Protein AF-A0A840UV35-F1 (afdb_monomer)

Structure (mmCIF, N/CA/C/O backbone):
data_AF-A0A840UV35-F1
#
_entry.id   AF-A0A840UV35-F1
#
loop_
_atom_site.group_PDB
_atom_site.id
_atom_site.type_symbol
_atom_site.label_atom_id
_atom_site.label_alt_id
_atom_site.label_comp_id
_atom_site.label_asym_id
_atom_site.label_entity_id
_atom_site.label_seq_id
_atom_site.pdbx_PDB_ins_code
_atom_site.Cartn_x
_atom_site.Cartn_y
_atom_site.Cartn_z
_atom_site.occupancy
_atom_site.B_iso_or_equiv
_atom_site.auth_seq_id
_atom_site.auth_comp_id
_atom_site.auth_asym_id
_atom_site.auth_atom_id
_atom_site.pdbx_PDB_model_num
ATOM 1 N N . MET A 1 1 ? 28.275 -45.955 9.881 1.00 37.12 1 MET A N 1
ATOM 2 C CA . MET A 1 1 ? 28.407 -44.919 10.927 1.00 37.12 1 MET A CA 1
ATOM 3 C C . MET A 1 1 ? 27.112 -44.104 10.930 1.00 37.12 1 MET A C 1
ATOM 5 O O . MET A 1 1 ? 26.881 -43.365 9.986 1.00 37.12 1 MET A O 1
ATOM 9 N N . LYS A 1 2 ? 26.185 -44.348 11.870 1.00 35.41 2 LYS A N 1
ATOM 10 C CA . LYS A 1 2 ? 24.887 -43.642 11.938 1.00 35.41 2 LYS A CA 1
ATOM 11 C C . LYS A 1 2 ? 24.965 -42.608 13.059 1.00 35.41 2 LYS A C 1
ATOM 13 O O . LYS A 1 2 ? 24.954 -42.985 14.226 1.00 35.41 2 LYS A O 1
ATOM 18 N N . ILE A 1 3 ? 25.074 -41.329 12.709 1.00 41.78 3 ILE A N 1
ATOM 19 C CA . ILE A 1 3 ? 25.008 -40.232 13.680 1.00 41.78 3 ILE A CA 1
ATOM 20 C C . ILE A 1 3 ? 23.537 -40.096 14.090 1.00 41.78 3 ILE A C 1
ATOM 22 O O . ILE A 1 3 ? 22.711 -39.610 13.323 1.00 41.78 3 ILE A O 1
ATOM 26 N N . LYS A 1 4 ? 23.187 -40.586 15.284 1.00 41.81 4 LYS A N 1
ATOM 27 C CA . LYS A 1 4 ? 21.896 -40.292 15.914 1.00 41.81 4 LYS A CA 1
ATOM 28 C C . LYS A 1 4 ? 21.976 -38.878 16.488 1.00 41.81 4 LYS A C 1
ATOM 30 O O . LYS A 1 4 ? 22.484 -38.694 17.590 1.00 41.81 4 LYS A O 1
ATOM 35 N N . LEU A 1 5 ? 21.471 -37.887 15.754 1.00 43.56 5 LEU A N 1
ATOM 36 C CA . LEU A 1 5 ? 21.126 -36.595 16.345 1.00 43.56 5 LEU A CA 1
ATOM 37 C C . LEU A 1 5 ? 19.903 -36.793 17.250 1.00 43.56 5 LEU A C 1
ATOM 39 O O . LEU A 1 5 ? 18.757 -36.703 16.821 1.00 43.56 5 LEU A O 1
ATOM 43 N N . SER A 1 6 ? 20.160 -37.117 18.515 1.00 44.06 6 SER A N 1
ATOM 44 C CA . SER A 1 6 ? 19.166 -37.051 19.582 1.00 44.06 6 SER A CA 1
ATOM 45 C C . SER A 1 6 ? 18.989 -35.585 19.967 1.00 44.06 6 SER A C 1
ATOM 47 O O . SER A 1 6 ? 19.645 -35.100 20.886 1.00 44.06 6 SER A O 1
ATOM 49 N N . VAL A 1 7 ? 18.126 -34.864 19.251 1.00 52.53 7 VAL A N 1
ATOM 50 C CA . VAL A 1 7 ? 17.682 -33.538 19.691 1.00 52.53 7 VAL A CA 1
ATOM 51 C C . VAL A 1 7 ? 16.795 -33.754 20.924 1.00 52.53 7 VAL A C 1
ATOM 53 O O . VAL A 1 7 ? 15.778 -34.441 20.816 1.00 52.53 7 VAL A O 1
ATOM 56 N N . PRO A 1 8 ? 17.164 -33.248 22.115 1.00 57.28 8 PRO A N 1
ATOM 57 C CA . PRO A 1 8 ? 16.351 -33.440 23.308 1.00 57.28 8 PRO A CA 1
ATOM 58 C C . PRO A 1 8 ? 14.984 -32.785 23.085 1.00 57.28 8 PRO A C 1
ATOM 60 O O . PRO A 1 8 ? 14.917 -31.628 22.680 1.00 57.28 8 PRO A O 1
ATOM 63 N N . GLY A 1 9 ? 13.890 -33.504 23.363 1.00 56.16 9 GLY A N 1
ATOM 64 C CA . GLY A 1 9 ? 12.517 -33.048 23.084 1.00 56.16 9 GLY A CA 1
ATOM 65 C C . GLY A 1 9 ? 12.156 -31.682 23.686 1.00 56.16 9 GLY A C 1
ATOM 66 O O . GLY A 1 9 ? 11.299 -30.985 23.155 1.00 56.16 9 GLY A O 1
ATOM 67 N N . ARG A 1 10 ? 12.874 -31.242 24.730 1.00 55.72 10 ARG A N 1
ATOM 68 C CA . ARG A 1 10 ? 12.774 -29.878 25.274 1.00 55.72 10 ARG A CA 1
ATOM 69 C C . ARG A 1 10 ? 13.156 -28.800 24.254 1.00 55.72 10 ARG A C 1
ATOM 71 O O . ARG A 1 10 ? 12.482 -27.784 24.202 1.00 55.72 10 ARG A O 1
ATOM 78 N N . LEU A 1 11 ? 14.171 -29.035 23.421 1.00 55.53 11 LEU A N 1
ATOM 79 C CA . LEU A 1 11 ? 14.664 -28.070 22.432 1.00 55.53 11 LEU A CA 1
ATOM 80 C C . LEU A 1 11 ? 13.671 -27.877 21.274 1.00 55.53 11 LEU A C 1
ATOM 82 O O . LEU A 1 11 ? 13.469 -26.758 20.816 1.00 55.53 11 LEU A O 1
ATOM 86 N N . LEU A 1 12 ? 12.994 -28.954 20.857 1.00 56.66 12 LEU A N 1
ATOM 87 C CA . LEU A 1 12 ? 11.904 -28.899 19.874 1.00 56.66 12 LEU A CA 1
ATOM 88 C C . LEU A 1 12 ? 10.710 -28.096 20.402 1.00 56.66 12 LEU A C 1
ATOM 90 O O . LEU A 1 12 ? 10.176 -27.255 19.685 1.00 56.66 12 LEU A O 1
ATOM 94 N N . ILE A 1 13 ? 10.337 -28.294 21.670 1.00 59.97 13 ILE A N 1
ATOM 95 C CA . ILE A 1 13 ? 9.250 -27.540 22.311 1.00 59.97 13 ILE A CA 1
ATOM 96 C C . ILE A 1 13 ? 9.608 -26.052 22.410 1.00 59.97 13 ILE A C 1
ATOM 98 O O . ILE A 1 13 ? 8.761 -25.210 22.131 1.00 59.97 13 ILE A O 1
ATOM 102 N N . THR A 1 14 ? 10.857 -25.704 22.736 1.00 58.56 14 THR A N 1
ATOM 103 C CA . THR A 1 14 ? 11.291 -24.299 22.793 1.00 58.56 14 THR A CA 1
ATOM 104 C C . THR A 1 14 ? 11.297 -23.633 21.416 1.00 58.56 14 THR A C 1
ATOM 106 O O . THR A 1 14 ? 10.914 -22.475 21.326 1.00 58.56 14 THR A O 1
ATOM 109 N N . ILE A 1 15 ? 11.657 -24.343 20.340 1.00 60.62 15 ILE A N 1
ATOM 110 C CA . ILE A 1 15 ? 11.591 -23.812 18.964 1.00 60.62 15 ILE A CA 1
ATOM 111 C C . ILE A 1 15 ? 10.134 -23.617 18.511 1.00 60.62 15 ILE A C 1
ATOM 113 O O . ILE A 1 15 ? 9.814 -22.606 17.887 1.00 60.62 15 ILE A O 1
ATOM 117 N N . VAL A 1 16 ? 9.229 -24.535 18.866 1.00 57.47 16 VAL A N 1
ATOM 118 C CA . VAL A 1 16 ? 7.790 -24.388 18.584 1.00 57.47 16 VAL A CA 1
ATOM 119 C C . VAL A 1 16 ? 7.192 -23.225 19.384 1.00 57.47 16 VAL A C 1
ATOM 121 O O . VAL A 1 16 ? 6.471 -22.407 18.830 1.00 57.47 16 VAL A O 1
ATOM 124 N N . LEU A 1 17 ? 7.547 -23.066 20.661 1.00 54.12 17 LEU A N 1
ATOM 125 C CA . LEU A 1 17 ? 7.115 -21.908 21.450 1.00 54.12 17 LEU A CA 1
ATOM 126 C C . LEU A 1 17 ? 7.733 -20.598 20.952 1.00 54.12 17 LEU A C 1
ATOM 128 O O . LEU A 1 17 ? 7.037 -19.594 20.917 1.00 54.12 17 LEU A O 1
ATOM 132 N N . LEU A 1 18 ? 8.993 -20.591 20.514 1.00 53.22 18 LEU A N 1
ATOM 133 C CA . LEU A 1 18 ? 9.620 -19.402 19.934 1.00 53.22 18 LEU A CA 1
ATOM 134 C C . LEU A 1 18 ? 8.998 -19.019 18.593 1.00 53.22 18 LEU A C 1
ATOM 136 O O . LEU A 1 18 ? 8.876 -17.834 18.341 1.00 53.22 18 LEU A O 1
ATOM 140 N N . THR A 1 19 ? 8.557 -19.969 17.767 1.00 54.91 19 THR A N 1
ATOM 141 C CA . THR A 1 19 ? 7.843 -19.667 16.508 1.00 54.91 19 THR A CA 1
ATOM 142 C C . THR A 1 19 ? 6.394 -19.238 16.729 1.00 54.91 19 THR A C 1
ATOM 144 O O . THR A 1 19 ? 5.882 -18.445 15.949 1.00 54.91 19 THR A O 1
ATOM 147 N N . VAL A 1 20 ? 5.750 -19.692 17.810 1.00 49.44 20 VAL A N 1
ATOM 148 C CA . VAL A 1 20 ? 4.408 -19.232 18.215 1.00 49.44 20 VAL A CA 1
ATOM 149 C C . VAL A 1 20 ? 4.455 -17.874 18.933 1.00 49.44 20 VAL A C 1
ATOM 151 O O . VAL A 1 20 ? 3.500 -17.109 18.846 1.00 49.44 20 VAL A O 1
ATOM 154 N N . ILE A 1 21 ? 5.552 -17.560 19.634 1.00 50.75 21 ILE A N 1
ATOM 155 C CA . ILE A 1 21 ? 5.731 -16.296 20.368 1.00 50.75 21 ILE A CA 1
ATOM 156 C C . ILE A 1 21 ? 6.434 -15.234 19.522 1.00 50.75 21 ILE A C 1
ATOM 158 O O . ILE A 1 21 ? 6.285 -14.061 19.848 1.00 50.75 21 ILE A O 1
ATOM 162 N N . TYR A 1 22 ? 7.169 -15.585 18.455 1.00 40.06 22 TYR A N 1
ATOM 163 C CA . TYR A 1 22 ? 7.723 -14.574 17.555 1.00 40.06 22 TYR A CA 1
ATOM 164 C C . TYR A 1 22 ? 6.544 -13.834 16.923 1.00 40.06 22 TYR A C 1
ATOM 166 O O . TYR A 1 22 ? 5.861 -14.405 16.066 1.00 40.06 22 TYR A O 1
ATOM 174 N N . PRO A 1 23 ? 6.295 -12.568 17.294 1.00 44.44 23 PRO A N 1
ATOM 175 C CA . PRO A 1 23 ? 5.439 -11.730 16.502 1.00 44.44 23 PRO A CA 1
ATOM 176 C C . PRO A 1 23 ? 6.337 -11.365 15.330 1.00 44.44 23 PRO A C 1
ATOM 178 O O . PRO A 1 23 ? 6.999 -10.329 15.316 1.00 44.44 23 PRO A O 1
ATOM 181 N N . GLY A 1 24 ? 6.443 -12.268 14.353 1.00 38.88 24 GLY A N 1
ATOM 182 C CA . GLY A 1 24 ? 6.689 -11.794 13.011 1.00 38.88 24 GLY A CA 1
ATOM 183 C C . GLY A 1 24 ? 5.607 -10.750 12.812 1.00 38.88 24 GLY A C 1
ATOM 184 O O . GLY A 1 24 ? 4.431 -11.105 12.805 1.00 38.88 24 GLY A O 1
ATOM 185 N N . HIS A 1 25 ? 5.994 -9.475 12.804 1.00 35.41 25 HIS A N 1
ATOM 186 C CA . HIS A 1 25 ? 5.138 -8.349 12.472 1.00 35.41 25 HIS A CA 1
ATOM 187 C C . HIS A 1 25 ? 4.748 -8.491 10.998 1.00 35.41 25 HIS A C 1
ATOM 189 O O . HIS A 1 25 ? 5.138 -7.714 10.138 1.00 35.41 25 HIS A O 1
ATOM 195 N N . ILE A 1 26 ? 4.006 -9.550 10.693 1.00 44.03 26 ILE A N 1
ATOM 196 C CA . ILE A 1 26 ? 3.061 -9.557 9.609 1.00 44.03 26 ILE A CA 1
ATOM 197 C C . ILE A 1 26 ? 2.009 -8.597 10.144 1.00 44.03 26 ILE A C 1
ATOM 199 O O . ILE A 1 26 ? 1.267 -8.942 11.062 1.00 44.03 26 ILE A O 1
ATOM 203 N N . LEU A 1 27 ? 2.048 -7.356 9.662 1.00 49.66 27 LEU A N 1
ATOM 204 C CA . LEU A 1 27 ? 1.011 -6.347 9.861 1.00 49.66 27 LEU A CA 1
ATOM 205 C C . LEU A 1 27 ? -0.264 -6.856 9.174 1.00 49.66 27 LEU A C 1
ATOM 207 O O . LEU A 1 27 ? -0.672 -6.376 8.121 1.00 49.66 27 LEU A O 1
ATOM 211 N N . ALA A 1 28 ? -0.825 -7.936 9.708 1.00 59.41 28 ALA A N 1
ATOM 212 C CA . ALA A 1 28 ? -2.084 -8.485 9.278 1.00 59.41 28 ALA A CA 1
ATOM 213 C C . ALA A 1 28 ? -3.138 -7.608 9.930 1.00 59.41 28 ALA A C 1
ATOM 215 O O . ALA A 1 28 ? -3.420 -7.745 11.117 1.00 59.41 28 ALA A O 1
ATOM 216 N N . VAL A 1 29 ? -3.666 -6.666 9.154 1.00 74.25 29 VAL A N 1
ATOM 217 C CA . VAL A 1 29 ? -4.851 -5.935 9.573 1.00 74.25 29 VAL A CA 1
ATOM 218 C C . VAL A 1 29 ? -5.953 -6.967 9.804 1.00 74.25 29 VAL A C 1
ATOM 220 O O . VAL A 1 29 ? -6.296 -7.735 8.906 1.00 74.25 29 VAL A O 1
ATOM 223 N N . ASP A 1 30 ? -6.523 -6.968 11.006 1.00 84.69 30 ASP A N 1
ATOM 224 C CA . ASP A 1 30 ? -7.576 -7.903 11.409 1.00 84.69 30 ASP A CA 1
ATOM 225 C C . ASP A 1 30 ? -8.944 -7.558 10.758 1.00 84.69 30 ASP A C 1
ATOM 227 O O . ASP A 1 30 ? -9.953 -8.202 11.053 1.00 84.69 30 ASP A O 1
ATOM 231 N N . LEU A 1 31 ? -9.013 -6.577 9.846 1.00 87.50 31 LEU A N 1
ATOM 232 C CA . LEU A 1 31 ? -10.236 -6.113 9.176 1.00 87.50 31 LEU A CA 1
ATOM 233 C C . LEU A 1 31 ? -10.317 -6.541 7.708 1.00 87.50 31 LEU A C 1
ATOM 235 O O . LEU A 1 31 ? -9.338 -6.497 6.969 1.00 87.50 31 LEU A O 1
ATOM 239 N N . GLY A 1 32 ? -11.529 -6.878 7.264 1.00 88.12 32 GLY A N 1
ATOM 240 C CA . GLY A 1 32 ? -11.829 -7.141 5.857 1.00 88.12 32 GLY A CA 1
ATOM 241 C C . GLY A 1 32 ? -12.112 -5.874 5.024 1.00 88.12 32 GLY A C 1
ATOM 242 O O . GLY A 1 32 ? -12.038 -4.748 5.528 1.00 88.12 32 GLY A O 1
ATOM 243 N N . PRO A 1 33 ? -12.528 -6.039 3.752 1.00 86.69 33 PRO A N 1
ATOM 244 C CA . PRO A 1 33 ? -12.882 -4.927 2.852 1.00 86.69 33 PRO A CA 1
ATOM 245 C C . PRO A 1 33 ? -14.030 -4.039 3.372 1.00 86.69 33 PRO A C 1
ATOM 247 O O . PRO A 1 33 ? -14.107 -2.841 3.081 1.00 86.69 33 PRO A O 1
ATOM 250 N N . GLU A 1 34 ? -14.915 -4.616 4.188 1.00 91.31 34 GLU A N 1
ATOM 251 C CA . GLU A 1 34 ? -16.041 -3.915 4.815 1.00 91.31 34 GLU A CA 1
ATOM 252 C C . GLU A 1 34 ? -15.726 -3.321 6.191 1.00 91.31 34 GLU A C 1
ATOM 254 O O . GLU A 1 34 ? -16.622 -2.836 6.875 1.00 91.31 34 GLU A O 1
ATOM 259 N N . CYS A 1 35 ? -14.450 -3.303 6.588 1.00 92.38 35 CYS A N 1
ATOM 260 C CA . CYS A 1 35 ? -13.989 -2.799 7.885 1.00 92.38 35 CYS A CA 1
ATOM 261 C C . CYS A 1 35 ? -14.529 -3.575 9.097 1.00 92.38 35 CYS A C 1
ATOM 263 O O . CYS A 1 35 ? -14.397 -3.124 10.234 1.00 92.38 35 CYS A O 1
ATOM 265 N N . GLU A 1 36 ? -15.122 -4.746 8.865 1.00 91.56 36 GLU A N 1
ATOM 266 C CA . GLU A 1 36 ? -15.503 -5.686 9.911 1.00 91.56 36 GLU A CA 1
ATOM 267 C C . GLU A 1 36 ? -14.349 -6.641 10.236 1.00 91.56 36 GLU A C 1
ATOM 269 O O . GLU A 1 36 ? -13.556 -6.963 9.341 1.00 91.56 36 GLU A O 1
ATOM 274 N N . PRO A 1 37 ? -14.262 -7.137 11.484 1.00 90.69 37 PRO A N 1
ATOM 275 C CA . PRO A 1 37 ? -13.255 -8.116 11.867 1.00 90.69 37 PRO A CA 1
ATOM 276 C C . PRO A 1 37 ? -13.336 -9.369 10.997 1.00 90.69 37 PRO A C 1
ATOM 278 O O . PRO A 1 37 ? -14.376 -10.034 10.896 1.00 90.69 37 PRO A O 1
ATOM 281 N N . SER A 1 38 ? -12.215 -9.697 10.369 1.00 89.06 38 SER A N 1
ATOM 282 C CA . SER A 1 38 ? -12.092 -10.821 9.455 1.00 89.06 38 SER A CA 1
ATOM 283 C C . SER A 1 38 ? -11.537 -12.050 10.179 1.00 89.06 38 SER A C 1
ATOM 285 O O . SER A 1 38 ? -10.544 -12.001 10.899 1.00 89.06 38 SER A O 1
ATOM 287 N N . GLY A 1 39 ? -12.212 -13.189 10.018 1.00 87.31 39 GLY A N 1
ATOM 288 C CA . GLY A 1 39 ? -11.821 -14.440 10.670 1.00 87.31 39 GLY A CA 1
ATOM 289 C C . GLY A 1 39 ? -12.248 -14.571 12.139 1.00 87.31 39 GLY A C 1
ATOM 290 O O . GLY A 1 39 ? -12.786 -13.657 12.763 1.00 87.31 39 GLY A O 1
ATOM 291 N N . LEU A 1 40 ? -12.050 -15.772 12.689 1.00 86.00 40 LEU A N 1
ATOM 292 C CA . LEU A 1 40 ? -12.501 -16.126 14.042 1.00 86.00 40 LEU A CA 1
ATOM 293 C C . LEU A 1 40 ? -11.684 -15.431 15.139 1.00 86.00 40 LEU A C 1
ATOM 295 O O . LEU A 1 40 ? -12.236 -15.066 16.173 1.00 86.00 40 LEU A O 1
ATOM 299 N N . VAL A 1 41 ? -10.385 -15.227 14.909 1.00 87.00 41 VAL A N 1
ATOM 300 C CA . VAL A 1 41 ? -9.479 -14.610 15.889 1.00 87.00 41 VAL A CA 1
ATOM 301 C C . VAL A 1 41 ? -9.807 -13.132 16.079 1.00 87.00 41 VAL A C 1
ATOM 303 O O . VAL A 1 41 ? -9.984 -12.704 17.215 1.00 87.00 41 VAL A O 1
ATOM 306 N N . ALA A 1 42 ? -9.954 -12.371 14.991 1.00 89.38 42 ALA A N 1
ATOM 307 C CA . ALA A 1 42 ? -10.295 -10.952 15.053 1.00 89.38 42 ALA A CA 1
ATOM 308 C C . ALA A 1 42 ? -11.647 -10.723 15.745 1.00 89.38 42 ALA A C 1
ATOM 310 O O . ALA A 1 42 ? -11.748 -9.909 16.660 1.00 89.38 42 ALA A O 1
ATOM 311 N N . LYS A 1 43 ? -12.666 -11.520 15.387 1.00 91.00 43 LYS A N 1
ATOM 312 C CA . LYS A 1 43 ? -13.982 -11.493 16.049 1.00 91.00 43 LYS A CA 1
ATOM 313 C C . LYS A 1 43 ? -13.891 -11.834 17.537 1.00 91.00 43 LYS A C 1
ATOM 315 O O . LYS A 1 43 ? -14.545 -11.198 18.356 1.00 91.00 43 LYS A O 1
ATOM 320 N N . GLY A 1 44 ? -13.065 -12.817 17.899 1.00 89.25 44 GLY A N 1
ATOM 321 C CA . GLY A 1 44 ? -12.818 -13.175 19.295 1.00 89.25 44 GLY A CA 1
ATOM 322 C C . GLY A 1 44 ? -12.130 -12.057 20.084 1.00 89.25 44 GLY A C 1
ATOM 323 O O . GLY A 1 44 ? -12.546 -11.757 21.201 1.00 89.25 44 GLY A O 1
ATOM 324 N N . LYS A 1 45 ? -11.116 -11.405 19.498 1.00 90.31 45 LYS A N 1
ATOM 325 C CA . LYS A 1 45 ? -10.433 -10.251 20.105 1.00 90.31 45 LYS A CA 1
ATOM 326 C C . LYS A 1 45 ? -11.391 -9.077 20.311 1.00 90.31 45 LYS A C 1
ATOM 328 O O . LYS A 1 45 ? -11.394 -8.501 21.397 1.00 90.31 45 LYS A O 1
ATOM 333 N N . GLU A 1 46 ? -12.214 -8.762 19.307 1.00 93.56 46 GLU A N 1
ATOM 334 C CA . GLU A 1 46 ? -13.245 -7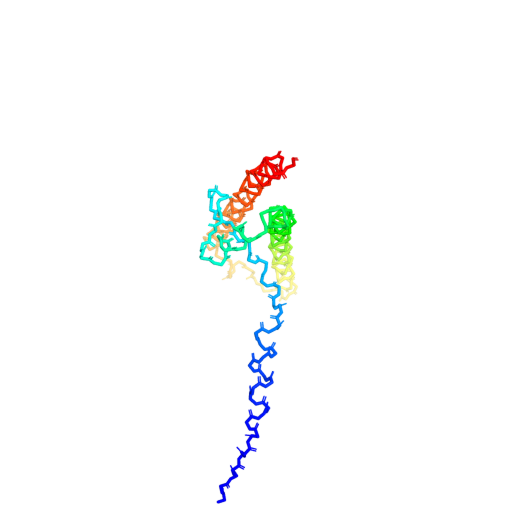.724 19.416 1.00 93.56 46 GLU A CA 1
ATOM 335 C C . GLU A 1 46 ? -14.225 -8.047 20.552 1.00 93.56 46 GLU A C 1
ATOM 337 O O . GLU A 1 46 ? -14.488 -7.194 21.392 1.00 93.56 46 GLU A O 1
ATOM 342 N N . ALA A 1 47 ? -14.725 -9.284 20.627 1.00 92.69 47 ALA A N 1
ATOM 343 C CA . ALA A 1 47 ? -15.677 -9.685 21.661 1.00 92.69 47 ALA A CA 1
ATOM 344 C C . ALA A 1 47 ? -15.080 -9.649 23.080 1.00 92.69 47 ALA A C 1
ATOM 346 O O . ALA A 1 47 ? -15.786 -9.326 24.034 1.00 92.69 47 ALA A O 1
ATOM 347 N N . TRP A 1 48 ? -13.794 -9.983 23.233 1.00 94.06 48 TRP A N 1
ATOM 348 C CA . TRP A 1 48 ? -13.124 -10.025 24.536 1.00 94.06 48 TRP A CA 1
ATOM 349 C C . TRP A 1 48 ? -12.749 -8.636 25.066 1.00 94.06 48 TRP A C 1
ATOM 351 O O . TRP A 1 48 ? -12.948 -8.347 26.245 1.00 94.06 48 TRP A O 1
ATOM 361 N N . ASN A 1 49 ? -12.182 -7.776 24.216 1.00 94.12 49 ASN A N 1
ATOM 362 C CA . ASN A 1 49 ? -11.806 -6.414 24.588 1.00 94.12 49 ASN A CA 1
ATOM 363 C C . ASN A 1 49 ? -12.028 -5.456 23.406 1.00 94.12 49 ASN A C 1
ATOM 365 O O . ASN A 1 49 ? -11.076 -5.116 22.694 1.00 94.12 49 ASN A O 1
ATOM 369 N N . PRO A 1 50 ? -13.272 -4.989 23.200 1.00 93.44 50 PRO A N 1
ATOM 370 C CA . PRO A 1 50 ? -13.623 -4.214 22.015 1.00 93.44 50 PRO A CA 1
ATOM 371 C C . PRO A 1 50 ? -12.908 -2.859 21.985 1.00 93.44 50 PRO A C 1
ATOM 373 O O . PRO A 1 50 ? -12.512 -2.392 20.920 1.00 93.44 50 PRO A O 1
ATOM 376 N N . LYS A 1 51 ? -12.674 -2.238 23.149 1.00 94.44 51 LYS A N 1
ATOM 377 C CA . LYS A 1 51 ? -12.023 -0.925 23.231 1.00 94.44 51 LYS A CA 1
ATOM 378 C C . LYS A 1 51 ? -10.558 -0.987 22.797 1.00 94.44 51 LYS A C 1
ATOM 380 O O . LYS A 1 51 ? -10.139 -0.198 21.954 1.00 94.44 51 LYS A O 1
ATOM 385 N N . GLU A 1 52 ? -9.785 -1.933 23.330 1.00 93.06 52 GLU A N 1
ATOM 386 C CA . GLU A 1 52 ? -8.382 -2.090 22.918 1.00 93.06 52 GLU A CA 1
ATOM 387 C C . GLU A 1 52 ? -8.254 -2.642 21.497 1.00 93.06 52 GLU A C 1
ATOM 389 O O . GLU A 1 52 ? -7.356 -2.222 20.765 1.00 93.06 52 GLU A O 1
ATOM 394 N N . PHE A 1 53 ? -9.172 -3.514 21.067 1.00 94.00 53 PHE A N 1
ATOM 395 C CA . PHE A 1 53 ? -9.213 -3.995 19.688 1.00 94.00 53 PHE A CA 1
ATOM 396 C C . PHE A 1 53 ? -9.335 -2.824 18.704 1.00 94.00 53 PHE A C 1
ATOM 398 O O . PHE A 1 53 ? -8.433 -2.606 17.895 1.00 94.00 53 PHE A O 1
ATOM 405 N N . TRP A 1 54 ? -10.391 -2.010 18.817 1.00 94.25 54 TRP A N 1
ATOM 406 C CA . TRP A 1 54 ? -10.640 -0.918 17.871 1.00 94.25 54 TRP A CA 1
ATOM 407 C C . TRP A 1 54 ? -9.583 0.192 17.932 1.00 94.25 54 TRP A C 1
ATOM 409 O O . TRP A 1 54 ? -9.290 0.816 16.912 1.00 94.25 54 TRP A O 1
ATOM 419 N N . LYS A 1 55 ? -8.956 0.410 19.093 1.00 93.88 55 LYS A N 1
ATOM 420 C CA . LYS A 1 55 ? -7.824 1.336 19.240 1.00 93.88 55 LYS A CA 1
ATOM 421 C C . LYS A 1 55 ? -6.579 0.833 18.512 1.00 93.88 55 LYS A C 1
ATOM 423 O O . LYS A 1 55 ? -5.901 1.619 17.854 1.00 93.88 55 LYS A O 1
ATOM 428 N N . THR A 1 56 ? -6.307 -0.466 18.605 1.00 93.12 56 THR A N 1
ATOM 429 C CA . THR A 1 56 ? -5.185 -1.110 17.910 1.00 93.12 56 THR A CA 1
ATOM 430 C C . THR A 1 56 ? -5.394 -1.0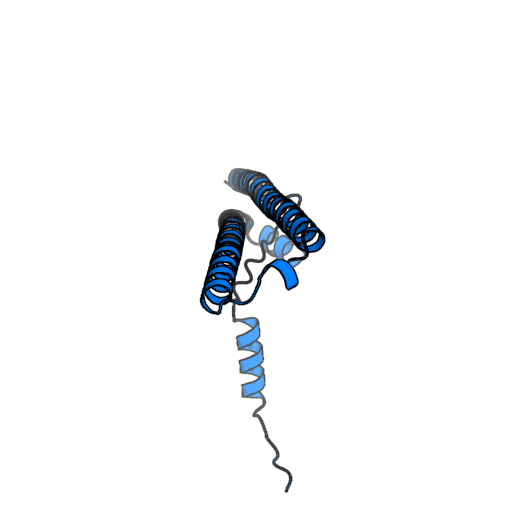82 16.397 1.00 93.12 56 THR A C 1
ATOM 432 O O . THR A 1 56 ? -4.471 -0.724 15.669 1.00 93.12 56 THR A O 1
ATOM 435 N N . GLN A 1 57 ? -6.622 -1.333 15.926 1.00 92.56 57 GLN A N 1
ATOM 436 C CA . GLN A 1 57 ? -6.937 -1.316 14.494 1.00 92.56 57 GLN A CA 1
ATOM 437 C C . GLN A 1 57 ? -6.635 0.030 13.825 1.00 92.56 57 GLN A C 1
ATOM 439 O O . GLN A 1 57 ? -6.158 0.043 12.698 1.00 92.56 57 GLN A O 1
ATOM 444 N N . ILE A 1 58 ? -6.838 1.170 14.500 1.00 93.69 58 ILE A N 1
ATOM 445 C CA . ILE A 1 58 ? -6.484 2.485 13.928 1.00 93.69 58 ILE A CA 1
ATOM 446 C C . ILE A 1 58 ? -4.996 2.545 13.570 1.00 93.69 58 ILE A C 1
ATOM 448 O O . ILE A 1 58 ? -4.646 2.976 12.474 1.00 93.69 58 ILE A O 1
ATOM 452 N N . LYS A 1 59 ? -4.135 2.083 14.480 1.00 93.69 59 LYS A N 1
ATOM 453 C CA . LYS A 1 59 ? -2.688 2.078 14.271 1.00 93.69 59 LYS A CA 1
ATOM 454 C C . LYS A 1 59 ? -2.285 1.101 13.163 1.00 93.69 59 LYS A C 1
ATOM 456 O O . LYS A 1 59 ? -1.510 1.470 12.290 1.00 93.69 59 LYS A O 1
ATOM 461 N N . GLU A 1 60 ? -2.840 -0.110 13.166 1.00 92.31 60 GLU A N 1
ATOM 462 C CA . GLU A 1 60 ? -2.545 -1.131 12.147 1.00 92.31 60 GLU A CA 1
ATOM 463 C C . GLU A 1 60 ? -2.981 -0.690 10.739 1.00 92.31 60 GLU A C 1
ATOM 465 O O . GLU A 1 60 ? -2.257 -0.915 9.770 1.00 92.31 60 GLU A O 1
ATOM 470 N N . ILE A 1 61 ? -4.124 -0.003 10.615 1.00 92.94 61 ILE A N 1
ATOM 471 C CA . ILE A 1 61 ? -4.581 0.579 9.343 1.00 92.94 61 ILE A CA 1
ATOM 472 C C . ILE A 1 61 ? -3.610 1.663 8.857 1.00 92.94 61 ILE A C 1
ATOM 474 O O . ILE A 1 61 ? -3.264 1.694 7.676 1.00 92.94 61 ILE A O 1
ATOM 478 N N . GLU A 1 62 ? -3.176 2.565 9.743 1.00 93.19 62 GLU A N 1
ATOM 479 C CA . GLU A 1 62 ? -2.218 3.623 9.399 1.00 93.19 62 GLU A CA 1
ATOM 480 C C . GLU A 1 62 ? -0.876 3.037 8.938 1.00 93.19 62 GLU A C 1
ATOM 482 O O . GLU A 1 62 ? -0.355 3.443 7.897 1.00 93.19 62 GLU A O 1
ATOM 487 N N . GLU A 1 63 ? -0.356 2.039 9.655 1.00 92.75 63 GLU A N 1
ATOM 488 C CA . GLU A 1 63 ? 0.881 1.336 9.297 1.00 92.75 63 GLU A CA 1
ATOM 489 C C . GLU A 1 63 ? 0.756 0.596 7.957 1.00 92.75 63 GLU A C 1
ATOM 491 O O . GLU A 1 63 ? 1.669 0.671 7.134 1.00 92.75 63 GLU A O 1
ATOM 496 N N . TYR A 1 64 ? -0.385 -0.044 7.683 1.00 92.25 64 TYR A N 1
ATOM 497 C CA . TYR A 1 64 ? -0.651 -0.683 6.391 1.00 92.25 64 TYR A CA 1
ATOM 498 C C . TYR A 1 64 ? -0.628 0.323 5.231 1.00 92.25 64 TYR A C 1
ATOM 500 O O . TYR A 1 64 ? 0.045 0.100 4.221 1.00 92.25 64 TYR A O 1
ATOM 508 N N . VAL A 1 65 ? -1.323 1.457 5.375 1.00 93.69 65 VAL A N 1
ATOM 509 C CA . VAL A 1 65 ? -1.370 2.501 4.337 1.00 93.69 65 VAL A CA 1
ATOM 510 C C . VAL A 1 65 ? 0.011 3.116 4.102 1.00 93.69 65 VAL A C 1
ATOM 512 O O . VAL A 1 65 ? 0.386 3.367 2.954 1.00 93.69 65 VAL A O 1
ATOM 515 N N . GLU A 1 66 ? 0.786 3.363 5.159 1.00 93.62 66 GLU A N 1
ATOM 516 C CA . GLU A 1 66 ? 2.163 3.849 5.019 1.00 93.62 66 GLU A CA 1
ATOM 517 C C . GLU A 1 66 ? 3.092 2.804 4.386 1.00 93.62 66 GLU A C 1
ATOM 519 O O . GLU A 1 66 ? 3.958 3.172 3.585 1.00 93.62 66 GLU A O 1
ATOM 524 N N . GLY A 1 67 ? 2.877 1.514 4.658 1.00 91.81 67 GLY A N 1
ATOM 525 C CA . GLY A 1 67 ? 3.541 0.413 3.957 1.00 91.81 67 GLY A CA 1
ATOM 526 C C . GLY A 1 67 ? 3.308 0.485 2.448 1.00 91.81 67 GLY A C 1
ATOM 527 O O . GLY A 1 67 ? 4.261 0.607 1.685 1.00 91.81 67 GLY A O 1
ATOM 528 N N . GLN A 1 68 ? 2.046 0.572 2.017 1.00 91.94 68 GLN A N 1
ATOM 529 C CA . GLN A 1 68 ? 1.686 0.681 0.594 1.00 91.94 68 GLN A CA 1
ATOM 530 C C . GLN A 1 68 ? 2.278 1.931 -0.080 1.00 91.94 68 GLN A C 1
ATOM 532 O O . GLN A 1 68 ? 2.768 1.877 -1.210 1.00 91.94 68 GLN A O 1
ATOM 537 N N . LYS A 1 69 ? 2.295 3.077 0.616 1.00 92.94 69 LYS A N 1
ATOM 538 C CA . LYS A 1 69 ? 2.970 4.291 0.118 1.00 92.94 69 LYS A CA 1
ATOM 539 C C . LYS A 1 69 ? 4.475 4.090 -0.031 1.00 92.94 69 LYS A C 1
ATOM 541 O O . LYS A 1 69 ? 5.071 4.648 -0.953 1.00 92.94 69 LYS A O 1
ATOM 546 N N . THR A 1 70 ? 5.093 3.363 0.893 1.00 91.75 70 THR A N 1
ATOM 547 C CA . THR A 1 70 ? 6.529 3.078 0.871 1.00 91.75 70 THR A CA 1
ATOM 548 C C . THR A 1 70 ? 6.871 2.145 -0.282 1.00 91.75 70 THR A C 1
ATOM 550 O O . THR A 1 70 ? 7.771 2.472 -1.052 1.00 91.75 70 THR A O 1
ATOM 553 N N . ASP A 1 71 ? 6.096 1.082 -0.481 1.00 90.25 71 ASP A N 1
ATOM 554 C CA . ASP A 1 71 ? 6.264 0.147 -1.595 1.00 90.25 71 ASP A CA 1
ATOM 555 C C . ASP A 1 71 ? 6.137 0.861 -2.948 1.00 90.25 71 ASP A C 1
ATOM 557 O O . ASP A 1 71 ? 7.003 0.724 -3.811 1.00 90.25 71 ASP A O 1
ATOM 561 N N . PHE A 1 72 ? 5.139 1.738 -3.105 1.00 91.69 72 PHE A N 1
ATOM 562 C CA . PHE A 1 72 ? 5.001 2.564 -4.310 1.00 91.69 72 PHE A CA 1
ATOM 563 C C . PHE A 1 72 ? 6.180 3.534 -4.513 1.00 91.69 72 PHE A C 1
ATOM 565 O O . PHE A 1 72 ? 6.622 3.792 -5.632 1.00 91.69 72 PHE A O 1
ATOM 572 N N . ARG A 1 73 ? 6.729 4.109 -3.436 1.00 91.88 73 ARG A N 1
ATOM 573 C CA . ARG A 1 73 ? 7.931 4.957 -3.540 1.00 91.88 73 ARG A CA 1
ATOM 574 C C . ARG A 1 73 ? 9.150 4.143 -3.966 1.00 91.88 73 ARG A C 1
ATOM 576 O O . ARG A 1 73 ? 9.942 4.644 -4.766 1.00 91.88 73 ARG A O 1
ATOM 583 N N . LEU A 1 74 ? 9.300 2.924 -3.451 1.00 91.44 74 LEU A N 1
ATOM 584 C CA . LEU A 1 74 ? 10.379 2.014 -3.826 1.00 91.44 74 LEU A CA 1
ATOM 585 C C . LEU A 1 74 ? 10.264 1.598 -5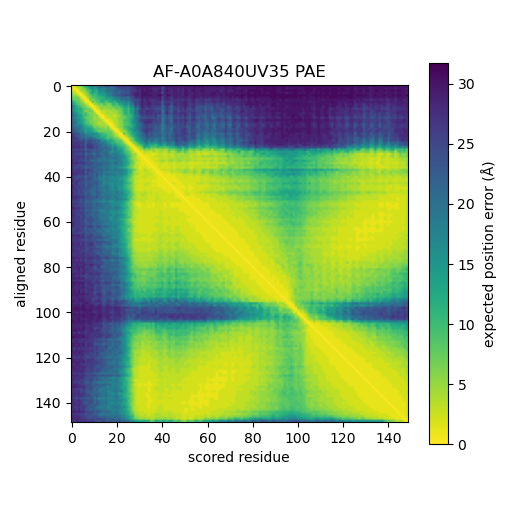.295 1.00 91.44 74 LEU A C 1
ATOM 587 O O . LEU A 1 74 ? 11.248 1.742 -6.020 1.00 91.44 74 LEU A O 1
ATOM 591 N N . SER A 1 75 ? 9.069 1.235 -5.775 1.00 89.88 75 SER A N 1
ATOM 592 C CA . SER A 1 75 ? 8.858 0.892 -7.191 1.00 89.88 75 SER A CA 1
ATOM 593 C C . SER A 1 75 ? 9.242 2.052 -8.121 1.00 89.88 75 SER A C 1
ATOM 595 O O . SER A 1 75 ? 9.921 1.872 -9.135 1.00 89.88 75 SER A O 1
ATOM 597 N N . MET A 1 76 ? 8.911 3.290 -7.739 1.00 91.56 76 MET A N 1
ATOM 598 C CA . MET A 1 76 ? 9.303 4.488 -8.485 1.00 91.56 76 MET A CA 1
ATOM 599 C C . MET A 1 76 ? 10.822 4.720 -8.502 1.00 91.56 76 MET A C 1
ATOM 601 O O . MET A 1 76 ? 11.356 5.210 -9.504 1.00 91.56 76 MET A O 1
ATOM 605 N N . ILE A 1 77 ? 11.529 4.399 -7.415 1.00 91.81 77 ILE A N 1
ATOM 606 C CA . ILE A 1 77 ? 12.996 4.483 -7.344 1.00 91.81 77 ILE A CA 1
ATOM 607 C C . ILE A 1 77 ? 13.634 3.412 -8.232 1.00 91.81 77 ILE A C 1
ATOM 609 O O . ILE A 1 77 ? 14.548 3.725 -8.996 1.00 91.81 77 ILE A O 1
ATOM 613 N N . GLU A 1 78 ? 13.135 2.1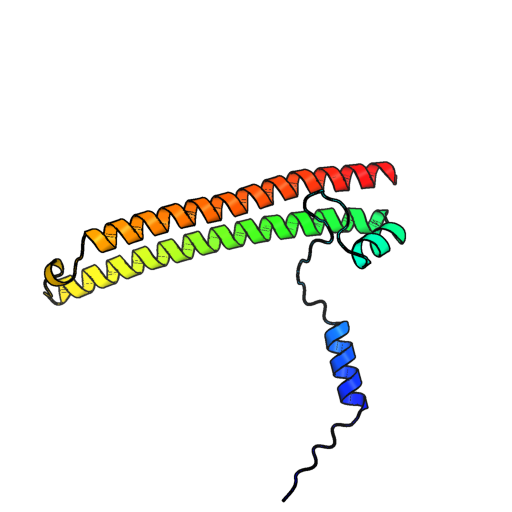79 -8.188 1.00 89.06 78 GLU A N 1
ATOM 614 C CA . GLU A 1 78 ? 13.631 1.067 -9.004 1.00 89.06 78 GLU A CA 1
ATOM 615 C C . GLU A 1 78 ? 13.473 1.346 -10.500 1.00 89.06 78 GLU A C 1
ATOM 617 O O . GLU A 1 78 ? 14.436 1.213 -11.258 1.00 89.06 78 GLU A O 1
ATOM 622 N N . ARG A 1 79 ? 12.315 1.865 -10.924 1.00 87.31 79 ARG A N 1
ATOM 623 C CA . ARG A 1 79 ? 12.091 2.290 -12.317 1.00 87.31 79 ARG A CA 1
ATOM 624 C C . ARG A 1 79 ? 13.054 3.395 -12.750 1.00 87.31 79 ARG A C 1
ATOM 626 O O . ARG A 1 79 ? 13.582 3.361 -13.861 1.00 87.31 79 ARG A O 1
ATOM 633 N N . ARG A 1 80 ? 13.317 4.383 -11.884 1.00 88.00 80 ARG A N 1
ATOM 634 C CA . ARG A 1 80 ? 14.313 5.437 -12.166 1.00 88.00 80 ARG A CA 1
ATOM 635 C C . ARG A 1 80 ? 15.715 4.857 -12.303 1.00 88.00 80 ARG A C 1
ATOM 637 O O . ARG A 1 80 ? 16.436 5.260 -13.210 1.00 88.00 80 ARG A O 1
ATOM 644 N N . ARG A 1 81 ? 16.087 3.910 -11.439 1.00 90.06 81 ARG A N 1
ATOM 645 C CA . ARG A 1 81 ? 17.376 3.215 -11.510 1.00 90.06 81 ARG A CA 1
ATOM 646 C C . ARG A 1 81 ? 17.517 2.430 -12.814 1.00 90.06 81 ARG A C 1
ATOM 648 O O . ARG A 1 81 ? 18.556 2.540 -13.452 1.00 90.06 81 ARG A O 1
ATOM 655 N N . GLY A 1 82 ? 16.466 1.734 -13.249 1.00 87.81 82 GLY A N 1
ATOM 656 C CA . GLY A 1 82 ? 16.434 1.055 -14.549 1.00 87.81 82 GLY A CA 1
ATOM 657 C C . GLY A 1 82 ? 16.699 2.010 -15.717 1.00 87.81 82 GLY A C 1
ATOM 658 O O . GLY A 1 82 ? 17.563 1.741 -16.544 1.00 87.81 82 GLY A O 1
ATOM 659 N N . LYS A 1 83 ? 16.046 3.182 -15.729 1.00 86.62 83 LYS A N 1
ATOM 660 C CA . LYS A 1 83 ? 16.247 4.208 -16.775 1.00 86.62 83 LYS A CA 1
ATOM 661 C C . LYS A 1 83 ? 17.647 4.830 -16.755 1.00 86.62 83 LYS A C 1
ATOM 663 O O . LYS A 1 83 ? 18.147 5.22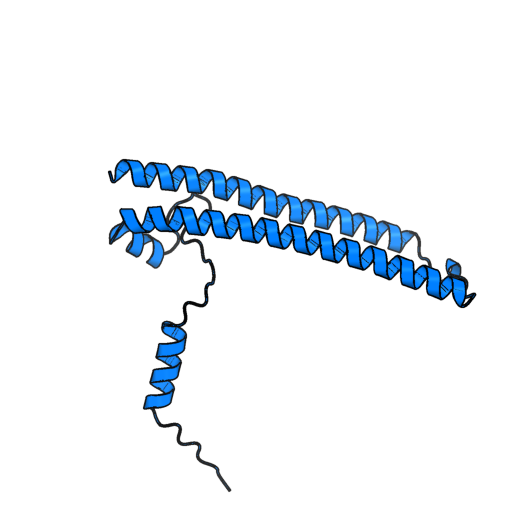0 -17.803 1.00 86.62 83 LYS A O 1
ATOM 668 N N . ILE A 1 84 ? 18.268 4.961 -15.581 1.00 86.38 84 ILE A N 1
ATOM 669 C CA . ILE A 1 84 ? 19.655 5.438 -15.462 1.00 86.38 84 ILE A CA 1
ATOM 670 C C . ILE A 1 84 ? 20.623 4.389 -16.008 1.00 86.38 84 ILE A C 1
ATOM 672 O O . ILE A 1 84 ? 21.489 4.741 -16.798 1.00 86.38 84 ILE A O 1
ATOM 676 N N . ASN A 1 85 ? 20.450 3.121 -15.629 1.00 86.56 85 ASN A N 1
ATOM 677 C CA . ASN A 1 85 ? 21.302 2.036 -16.111 1.00 86.56 85 ASN A CA 1
ATOM 678 C C . ASN A 1 85 ? 21.227 1.902 -17.635 1.00 86.56 85 ASN A C 1
ATOM 680 O O . ASN A 1 85 ? 22.262 1.894 -18.279 1.00 86.56 85 ASN A O 1
ATOM 68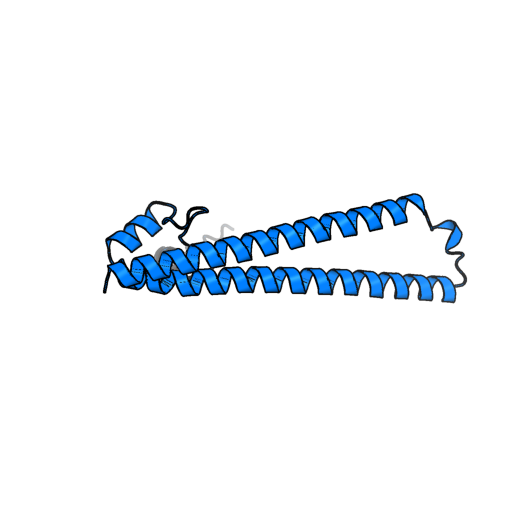4 N N . GLN A 1 86 ? 20.021 1.935 -18.209 1.00 84.50 86 GLN A N 1
ATOM 685 C CA . GLN A 1 86 ? 19.847 1.879 -19.662 1.00 84.50 86 GLN A CA 1
ATOM 686 C C . GLN A 1 86 ? 20.611 3.001 -20.387 1.00 84.50 86 GLN A C 1
ATOM 688 O O . GLN A 1 86 ? 21.267 2.757 -21.390 1.00 84.50 86 GLN A O 1
ATOM 693 N N . ARG A 1 87 ? 20.585 4.228 -19.848 1.00 85.31 87 ARG A N 1
ATOM 694 C CA . ARG A 1 87 ? 21.346 5.351 -20.421 1.00 85.31 87 ARG A CA 1
ATOM 695 C C . ARG A 1 87 ? 22.857 5.165 -20.315 1.00 85.31 87 ARG A C 1
ATOM 697 O O . ARG A 1 87 ? 23.568 5.594 -21.214 1.00 85.31 87 ARG A O 1
ATOM 704 N N . LEU A 1 88 ? 23.339 4.587 -19.216 1.00 86.69 88 LEU A N 1
ATOM 705 C CA . LEU A 1 88 ? 24.762 4.294 -19.047 1.00 86.69 88 LEU A CA 1
ATOM 706 C C . LEU A 1 88 ? 25.217 3.233 -20.053 1.00 86.69 88 LEU A C 1
ATOM 708 O O . LEU A 1 88 ? 26.246 3.426 -20.693 1.00 86.69 88 LEU A O 1
ATOM 712 N N . ASP A 1 89 ? 24.417 2.184 -20.247 1.00 86.12 89 ASP A N 1
ATOM 713 C CA . ASP A 1 89 ? 24.686 1.137 -21.235 1.00 86.12 89 ASP A CA 1
ATOM 714 C C . ASP A 1 89 ? 24.722 1.727 -22.662 1.00 86.12 89 ASP A C 1
ATOM 716 O O . ASP A 1 89 ? 25.641 1.444 -23.433 1.00 86.12 89 ASP A O 1
ATOM 720 N N . ASP A 1 90 ? 23.784 2.622 -23.001 1.00 83.62 90 ASP A N 1
ATOM 721 C CA . ASP A 1 90 ? 23.759 3.326 -24.293 1.00 83.62 90 ASP A CA 1
ATOM 722 C C . ASP A 1 90 ? 25.013 4.196 -24.519 1.00 83.62 90 ASP A C 1
ATOM 724 O O . ASP A 1 90 ? 25.563 4.247 -25.626 1.00 83.62 90 ASP A O 1
ATOM 728 N N . GLU A 1 91 ? 25.479 4.899 -23.480 1.00 83.19 91 GLU A N 1
ATOM 729 C CA . GLU A 1 91 ? 26.706 5.700 -23.535 1.00 83.19 91 GLU A CA 1
ATOM 730 C C . GLU A 1 91 ? 27.961 4.824 -23.675 1.00 83.19 91 GLU A C 1
ATOM 732 O O . GLU A 1 91 ? 28.861 5.177 -24.443 1.00 83.19 91 GLU A O 1
ATOM 737 N N . GLU A 1 92 ? 28.015 3.675 -22.997 1.00 85.06 92 GLU A N 1
ATOM 738 C CA . GLU A 1 92 ? 29.121 2.716 -23.096 1.00 85.06 92 GLU A CA 1
ATOM 739 C C . GLU A 1 92 ? 29.205 2.101 -24.500 1.00 85.06 92 GLU A C 1
ATOM 741 O O . GLU A 1 92 ? 30.274 2.091 -25.116 1.00 85.06 92 GLU A O 1
ATOM 746 N N . MET A 1 93 ? 28.070 1.677 -25.064 1.00 82.81 93 MET A N 1
ATOM 747 C CA . MET A 1 93 ? 27.983 1.149 -26.433 1.00 82.81 93 MET A CA 1
ATOM 748 C C . MET A 1 93 ? 28.462 2.172 -27.465 1.00 82.81 93 MET A C 1
ATOM 750 O O . MET A 1 93 ? 29.254 1.852 -28.359 1.00 82.81 93 MET A O 1
ATOM 754 N N . LYS A 1 94 ? 28.055 3.436 -27.292 1.00 82.19 94 LYS A N 1
ATOM 755 C CA . LYS A 1 94 ? 28.522 4.547 -28.125 1.00 82.19 94 LYS A CA 1
ATOM 756 C C . LYS A 1 94 ? 30.026 4.784 -27.975 1.00 82.19 94 LYS A C 1
ATOM 758 O O . LYS A 1 94 ? 30.703 5.022 -28.974 1.00 82.19 94 LYS A O 1
ATOM 763 N N . ALA A 1 95 ? 30.563 4.710 -26.756 1.00 85.12 95 ALA A N 1
ATOM 764 C CA . ALA A 1 95 ? 31.996 4.860 -26.504 1.00 85.12 95 ALA A CA 1
ATOM 765 C C . ALA A 1 95 ? 32.821 3.736 -27.154 1.00 85.12 95 ALA A C 1
ATOM 767 O O . ALA A 1 95 ? 33.911 3.988 -27.668 1.00 85.12 95 ALA A O 1
ATOM 768 N N . MET A 1 96 ? 32.277 2.518 -27.208 1.00 84.94 96 MET A N 1
ATOM 769 C CA . MET A 1 96 ? 32.882 1.371 -27.892 1.00 84.94 96 MET A CA 1
ATOM 770 C C . MET A 1 96 ? 32.730 1.409 -29.423 1.00 84.94 96 MET A C 1
ATOM 772 O O . MET A 1 96 ? 33.220 0.507 -30.101 1.00 84.94 96 MET A O 1
ATOM 776 N N . SER A 1 97 ? 32.095 2.449 -29.983 1.00 77.81 97 SER A N 1
ATOM 777 C CA . SER A 1 97 ? 31.784 2.565 -31.418 1.00 77.81 97 SER A CA 1
ATOM 778 C C . SER A 1 97 ? 30.998 1.365 -31.966 1.00 77.81 97 SER A C 1
ATOM 780 O O . SER A 1 97 ? 31.142 1.004 -33.133 1.00 77.81 97 SER A O 1
ATOM 782 N N . ILE A 1 98 ? 30.180 0.733 -31.119 1.00 75.06 98 ILE A N 1
ATOM 783 C CA . ILE A 1 98 ? 29.256 -0.318 -31.538 1.00 75.06 98 ILE A CA 1
ATOM 784 C C . ILE A 1 98 ? 27.988 0.374 -32.036 1.00 75.06 98 ILE A C 1
ATOM 786 O O . ILE A 1 98 ? 27.385 1.167 -31.311 1.00 75.06 98 ILE A O 1
ATOM 790 N N . ASP A 1 99 ? 27.598 0.097 -33.282 1.00 65.12 99 ASP A N 1
ATOM 791 C CA . ASP A 1 99 ? 26.420 0.712 -33.894 1.00 65.12 99 ASP A CA 1
ATOM 792 C C . ASP A 1 99 ? 25.144 0.230 -33.186 1.00 65.12 99 ASP A C 1
ATOM 794 O O . ASP A 1 99 ? 24.711 -0.916 -33.330 1.00 65.12 99 ASP A O 1
ATOM 798 N N . ASN A 1 100 ? 24.542 1.115 -32.389 1.00 63.59 100 ASN A N 1
ATOM 799 C CA . ASN A 1 100 ? 23.369 0.800 -31.567 1.00 63.59 100 ASN A CA 1
ATOM 800 C C . ASN A 1 100 ? 22.119 0.527 -32.439 1.00 63.59 100 ASN A C 1
ATOM 802 O O . ASN A 1 100 ? 21.203 -0.190 -32.036 1.00 63.59 100 ASN A O 1
ATOM 806 N N . GLU A 1 101 ? 22.108 1.027 -33.682 1.00 59.38 101 GLU A N 1
ATOM 807 C CA . GLU A 1 101 ? 21.038 0.802 -34.667 1.00 59.38 101 GLU A CA 1
ATOM 808 C C . GLU A 1 101 ? 20.873 -0.674 -35.059 1.00 59.38 101 GLU A C 1
ATOM 810 O O . GLU A 1 101 ? 19.783 -1.084 -35.450 1.00 59.38 101 GLU A O 1
ATOM 815 N N . GLN A 1 102 ? 21.919 -1.497 -34.917 1.00 54.84 102 GLN A N 1
ATOM 816 C CA . GLN A 1 102 ? 21.853 -2.922 -35.253 1.00 54.84 102 GLN A CA 1
ATOM 817 C C . GLN A 1 102 ? 21.166 -3.769 -34.163 1.00 54.84 102 GLN A C 1
ATOM 819 O O . GLN A 1 102 ? 20.762 -4.901 -34.433 1.00 54.84 102 GLN A O 1
ATOM 824 N N . TYR A 1 103 ? 21.010 -3.219 -32.951 1.00 59.62 103 TYR A N 1
ATOM 825 C CA . TYR A 1 103 ? 20.418 -3.885 -31.781 1.00 59.62 103 TYR A CA 1
ATOM 826 C C . TYR A 1 103 ? 19.127 -3.215 -31.278 1.00 59.62 103 TYR A C 1
ATOM 828 O O . TYR A 1 103 ? 18.387 -3.820 -30.502 1.00 59.62 103 TYR A O 1
ATOM 836 N N . SER A 1 104 ? 18.823 -1.996 -31.736 1.00 67.25 104 SER A N 1
ATOM 837 C CA . SER A 1 104 ? 17.577 -1.288 -31.431 1.00 67.25 104 SER A CA 1
ATOM 838 C C . SER A 1 104 ? 16.402 -1.898 -32.202 1.00 67.25 104 SER A C 1
ATOM 840 O O . SER A 1 104 ? 16.330 -1.824 -33.429 1.00 67.25 104 SER A O 1
ATOM 842 N N . ASN A 1 105 ? 15.451 -2.491 -31.475 1.00 79.12 105 ASN A N 1
ATOM 843 C CA . ASN A 1 105 ? 14.150 -2.856 -32.023 1.00 79.12 105 ASN A CA 1
ATOM 844 C C . ASN A 1 105 ? 13.096 -1.835 -31.547 1.00 79.12 105 ASN A C 1
ATOM 846 O O . ASN A 1 105 ? 12.581 -1.965 -30.433 1.00 79.12 105 ASN A O 1
ATOM 850 N N . PRO A 1 106 ? 12.711 -0.857 -32.387 1.00 80.50 106 PRO A N 1
ATOM 851 C CA . PRO A 1 106 ? 11.780 0.199 -31.994 1.00 80.50 106 PRO A CA 1
ATOM 852 C C . PRO A 1 106 ? 10.369 -0.313 -31.663 1.00 80.50 106 PRO A C 1
ATOM 854 O O . PRO A 1 106 ? 9.612 0.381 -30.983 1.00 80.50 106 PRO A O 1
ATOM 857 N N . GLU A 1 107 ? 9.986 -1.503 -32.132 1.00 83.06 107 GLU A N 1
ATOM 858 C CA . GLU A 1 107 ? 8.726 -2.145 -31.743 1.00 83.06 107 GLU A CA 1
ATOM 859 C C . GLU A 1 107 ? 8.808 -2.696 -30.314 1.00 83.06 107 GLU A C 1
ATOM 861 O O . GLU A 1 107 ? 7.895 -2.476 -29.514 1.00 83.06 107 GLU A O 1
ATOM 866 N N . ALA A 1 108 ? 9.935 -3.322 -29.960 1.00 80.94 108 ALA A N 1
ATOM 867 C CA . ALA A 1 108 ? 10.187 -3.802 -28.604 1.00 80.94 108 ALA A CA 1
ATOM 868 C C . ALA A 1 108 ? 10.246 -2.642 -27.596 1.00 80.94 108 ALA A C 1
ATOM 870 O O . ALA A 1 108 ? 9.626 -2.721 -26.537 1.00 80.94 108 ALA A O 1
ATOM 871 N N . ASP A 1 109 ? 10.900 -1.532 -27.948 1.00 82.69 109 ASP A N 1
ATOM 872 C CA . ASP A 1 109 ? 10.988 -0.348 -27.081 1.00 82.69 109 ASP A CA 1
ATOM 873 C C . ASP A 1 109 ? 9.615 0.283 -26.812 1.00 82.69 109 ASP A C 1
ATOM 875 O O . ASP A 1 109 ? 9.309 0.679 -25.683 1.00 82.69 109 ASP A O 1
ATOM 879 N N . ARG A 1 110 ? 8.753 0.351 -27.836 1.00 87.88 110 ARG A N 1
ATOM 880 C CA . ARG A 1 110 ? 7.371 0.833 -27.680 1.00 87.88 110 ARG A CA 1
ATOM 881 C C . ARG A 1 110 ? 6.560 -0.076 -26.766 1.00 87.88 110 ARG A C 1
ATOM 883 O O . ARG A 1 110 ? 5.888 0.434 -25.873 1.00 87.88 110 ARG A O 1
ATOM 890 N N . PHE A 1 111 ? 6.655 -1.391 -26.959 1.00 86.69 111 PHE A N 1
ATOM 891 C CA . PHE A 1 111 ? 5.965 -2.367 -26.118 1.00 86.69 111 PHE A CA 1
ATOM 892 C C . PHE A 1 111 ? 6.403 -2.264 -24.651 1.00 86.69 111 PHE A C 1
ATOM 894 O O . PHE A 1 111 ? 5.564 -2.209 -23.755 1.00 86.69 111 PHE A O 1
ATOM 901 N N . LEU A 1 112 ? 7.710 -2.162 -24.393 1.00 86.50 112 LEU A N 1
ATOM 902 C CA . LEU A 1 112 ? 8.242 -2.005 -23.037 1.00 86.50 112 LEU A CA 1
ATOM 903 C C . LEU A 1 112 ? 7.788 -0.691 -22.387 1.00 86.50 112 LEU A C 1
ATOM 905 O O . LEU A 1 112 ? 7.454 -0.675 -21.203 1.00 86.50 112 LEU A O 1
ATOM 909 N N . ALA A 1 113 ? 7.733 0.404 -23.149 1.00 87.75 113 ALA A N 1
ATOM 910 C CA . ALA A 1 113 ? 7.236 1.684 -22.652 1.00 87.75 113 ALA A CA 1
ATOM 911 C C . ALA A 1 113 ? 5.732 1.650 -22.321 1.00 87.75 113 ALA A C 1
ATOM 913 O O . ALA A 1 113 ? 5.300 2.266 -21.343 1.00 87.75 113 ALA A O 1
ATOM 914 N N . GLU A 1 114 ? 4.934 0.937 -23.117 1.00 91.44 114 GLU A N 1
ATOM 915 C CA . GLU A 1 114 ? 3.505 0.739 -22.863 1.00 91.44 114 GLU A CA 1
ATOM 916 C C . GLU A 1 114 ? 3.276 -0.147 -21.633 1.00 91.44 114 GLU A C 1
ATOM 918 O O . GLU A 1 114 ? 2.544 0.251 -20.726 1.00 91.44 114 GLU A O 1
ATOM 923 N N . ALA A 1 115 ? 4.010 -1.256 -21.513 1.00 88.00 115 ALA A N 1
ATOM 924 C CA . ALA A 1 115 ? 3.980 -2.116 -20.334 1.00 88.00 115 ALA A CA 1
ATOM 925 C C . ALA A 1 115 ? 4.412 -1.374 -19.049 1.00 88.00 115 ALA A C 1
ATOM 927 O O . ALA A 1 115 ? 3.746 -1.488 -18.019 1.00 88.0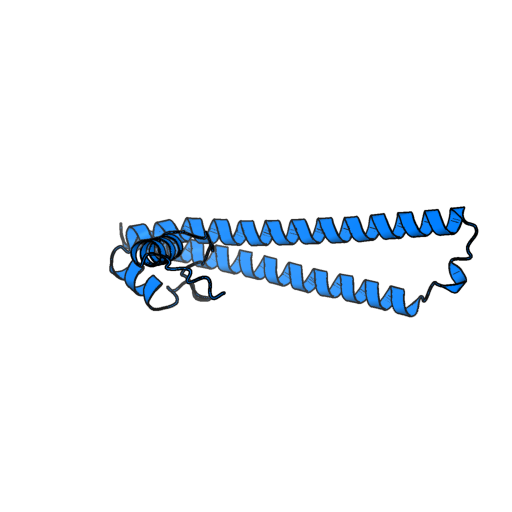0 115 ALA A O 1
ATOM 928 N N . ASP A 1 116 ? 5.476 -0.551 -19.091 1.00 89.06 116 ASP A N 1
ATOM 929 C CA . ASP A 1 116 ? 5.902 0.304 -17.962 1.00 89.06 116 ASP A CA 1
ATOM 930 C C . ASP A 1 116 ? 4.745 1.211 -17.513 1.00 89.06 116 ASP A C 1
ATOM 932 O O . ASP A 1 116 ? 4.473 1.342 -16.315 1.00 89.06 116 ASP A O 1
ATOM 936 N N . ARG A 1 117 ? 4.022 1.797 -18.477 1.00 91.69 117 ARG A N 1
ATOM 937 C CA . ARG A 1 117 ? 2.884 2.687 -18.227 1.00 91.69 117 ARG A CA 1
ATOM 938 C C . ARG A 1 117 ? 1.696 1.961 -17.604 1.00 91.69 117 ARG A C 1
ATOM 940 O O . ARG A 1 117 ? 1.128 2.488 -16.647 1.00 91.69 117 ARG A O 1
ATOM 947 N N . GLU A 1 118 ? 1.322 0.796 -18.121 1.00 92.12 118 GLU A N 1
ATOM 948 C CA . GLU A 1 118 ? 0.229 -0.013 -17.571 1.00 92.12 118 GLU A CA 1
ATOM 949 C C . GLU A 1 118 ? 0.542 -0.465 -16.144 1.00 92.12 118 GLU A C 1
ATOM 951 O O . GLU A 1 118 ? -0.273 -0.278 -15.240 1.00 92.12 118 GLU A O 1
ATOM 956 N N . LEU A 1 119 ? 1.765 -0.944 -15.899 1.00 89.94 119 LEU A N 1
ATOM 957 C CA . LEU A 1 119 ? 2.197 -1.330 -14.558 1.00 89.94 119 LEU A CA 1
ATOM 958 C C . LEU A 1 119 ? 2.139 -0.146 -13.580 1.00 89.94 119 LEU A C 1
ATOM 960 O O . LEU A 1 119 ? 1.680 -0.311 -12.453 1.00 89.94 119 LEU A O 1
ATOM 964 N N . LEU A 1 120 ? 2.545 1.060 -14.001 1.00 91.88 120 LEU A N 1
ATOM 965 C CA . LEU A 1 120 ? 2.417 2.264 -13.164 1.00 91.88 120 LEU A CA 1
ATOM 966 C C . LEU A 1 120 ? 0.961 2.593 -12.828 1.00 91.88 120 LEU A C 1
ATOM 968 O O . LEU A 1 120 ? 0.681 3.093 -11.736 1.00 91.88 120 LEU A O 1
ATOM 972 N N . GLN A 1 121 ? 0.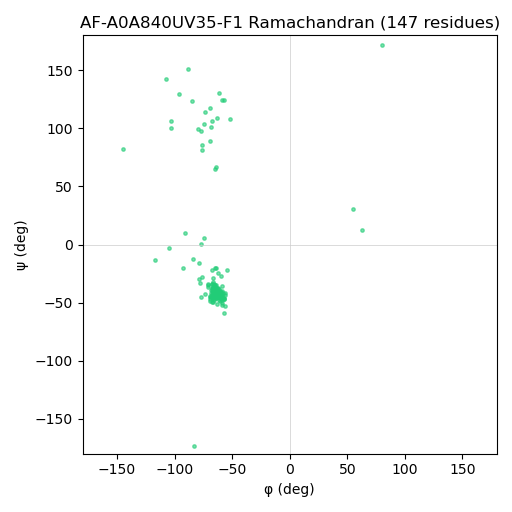039 2.381 -13.769 1.00 93.81 121 GLN A N 1
ATOM 973 C CA . GLN A 1 121 ? -1.383 2.611 -13.529 1.00 93.81 121 GLN A CA 1
ATOM 974 C C . GLN A 1 121 ? -1.943 1.605 -12.526 1.00 93.81 121 GLN A C 1
ATOM 976 O O . GLN A 1 121 ? -2.663 2.015 -11.617 1.00 93.81 121 GLN A O 1
ATOM 981 N N . ILE A 1 122 ? -1.562 0.332 -12.643 1.00 92.44 122 ILE A N 1
ATOM 982 C CA . ILE A 1 122 ? -1.956 -0.729 -11.709 1.00 92.44 122 ILE A CA 1
ATOM 983 C C . ILE A 1 122 ? -1.413 -0.439 -10.306 1.00 92.44 122 ILE A C 1
ATOM 985 O O . ILE A 1 122 ? -2.189 -0.393 -9.355 1.00 92.44 122 ILE A O 1
ATOM 989 N N . GLU A 1 123 ? -0.112 -0.163 -10.167 1.00 91.69 123 GLU A N 1
ATOM 990 C CA . GLU A 1 123 ? 0.511 0.164 -8.873 1.00 91.69 123 GLU A CA 1
ATOM 991 C C . GLU A 1 123 ? -0.147 1.381 -8.213 1.00 91.69 123 GLU A C 1
ATOM 993 O O . GLU A 1 123 ? -0.415 1.391 -7.011 1.00 91.69 123 GLU A O 1
ATOM 998 N N . ARG A 1 124 ? -0.460 2.412 -9.007 1.00 94.62 124 ARG A N 1
ATOM 999 C CA . ARG A 1 124 ? -1.185 3.587 -8.517 1.00 94.62 124 ARG A CA 1
ATOM 1000 C C . ARG A 1 124 ? -2.619 3.246 -8.108 1.00 94.62 124 ARG A C 1
ATOM 1002 O O . ARG A 1 124 ? -3.104 3.812 -7.132 1.00 94.62 124 ARG A O 1
ATOM 1009 N N . GLY A 1 125 ? -3.290 2.363 -8.846 1.00 93.81 125 GLY A N 1
ATOM 1010 C CA . GLY A 1 125 ? -4.618 1.849 -8.511 1.00 93.81 125 GLY A CA 1
ATOM 1011 C C . GLY A 1 125 ? -4.619 1.165 -7.148 1.00 93.81 125 GLY A C 1
ATOM 1012 O O . GLY A 1 125 ? -5.361 1.586 -6.266 1.00 93.81 125 GLY A O 1
ATOM 1013 N N . ILE A 1 126 ? -3.697 0.224 -6.938 1.00 91.81 126 ILE A N 1
ATOM 1014 C CA . ILE A 1 126 ? -3.520 -0.498 -5.669 1.00 91.81 126 ILE A CA 1
ATOM 1015 C C . ILE A 1 126 ? -3.263 0.476 -4.511 1.00 91.81 126 ILE A C 1
ATOM 1017 O O . ILE A 1 126 ? -3.913 0.393 -3.469 1.00 91.81 126 ILE A O 1
ATOM 1021 N N . LEU A 1 127 ? -2.360 1.448 -4.696 1.00 95.00 127 LEU A N 1
ATOM 1022 C CA . LEU A 1 127 ? -2.091 2.460 -3.672 1.00 95.00 127 LEU A CA 1
ATOM 1023 C C . LEU A 1 127 ? -3.349 3.271 -3.323 1.00 95.00 127 LEU A C 1
ATOM 1025 O O . LEU A 1 127 ? -3.617 3.536 -2.149 1.00 95.00 127 LEU A O 1
ATOM 1029 N N . ASN A 1 128 ? -4.114 3.690 -4.330 1.00 96.69 128 ASN A N 1
ATOM 1030 C CA . ASN A 1 128 ? -5.331 4.466 -4.116 1.00 96.69 128 ASN A CA 1
ATOM 1031 C C . ASN A 1 128 ? -6.404 3.647 -3.390 1.00 96.69 128 ASN A C 1
ATOM 1033 O O . ASN A 1 128 ? -7.019 4.167 -2.460 1.00 96.69 128 ASN A O 1
ATOM 1037 N N . GLU A 1 129 ? -6.584 2.379 -3.761 1.00 94.19 129 GLU A N 1
ATOM 1038 C CA . GLU A 1 129 ? -7.495 1.454 -3.082 1.00 94.19 129 GLU A CA 1
ATOM 1039 C C . GLU A 1 129 ? -7.106 1.272 -1.612 1.00 94.19 129 GLU A C 1
ATOM 1041 O O . GLU A 1 129 ? -7.959 1.383 -0.733 1.00 94.19 129 GLU A O 1
ATOM 1046 N N . ALA A 1 130 ? -5.815 1.090 -1.321 1.00 93.19 130 ALA A N 1
ATOM 1047 C CA . ALA A 1 130 ? -5.320 0.988 0.048 1.00 93.19 130 ALA A CA 1
ATOM 1048 C C . ALA A 1 130 ? -5.582 2.266 0.863 1.00 93.19 130 ALA A C 1
ATOM 1050 O O . ALA A 1 130 ? -6.015 2.192 2.014 1.00 93.19 130 ALA A O 1
ATOM 1051 N N . ILE A 1 131 ? -5.361 3.448 0.274 1.00 95.94 131 ILE A N 1
ATOM 1052 C CA . ILE A 1 131 ? -5.643 4.739 0.922 1.00 95.94 131 ILE A CA 1
ATOM 1053 C C . ILE A 1 131 ? -7.144 4.907 1.178 1.00 95.94 131 ILE A C 1
ATOM 1055 O O . ILE A 1 131 ? -7.543 5.361 2.256 1.00 95.94 131 ILE A O 1
ATOM 1059 N N . GLU A 1 132 ? -7.985 4.565 0.204 1.00 96.62 132 GLU A N 1
ATOM 1060 C CA . GLU A 1 132 ? -9.436 4.676 0.328 1.00 96.62 132 GLU A CA 1
ATOM 1061 C C . GLU A 1 132 ? -9.980 3.723 1.393 1.00 96.62 132 GLU A C 1
ATOM 1063 O O . GLU A 1 132 ? -10.725 4.154 2.283 1.00 96.62 132 GLU A O 1
ATOM 1068 N N . TRP A 1 133 ? -9.550 2.463 1.347 1.00 95.69 133 TRP A N 1
ATOM 1069 C CA . TRP A 1 133 ? -9.851 1.462 2.360 1.00 95.69 133 TRP A CA 1
ATOM 1070 C C . TRP A 1 133 ? -9.390 1.932 3.744 1.00 95.69 133 TRP A C 1
ATOM 1072 O O . TRP A 1 133 ? -10.184 1.938 4.686 1.00 95.69 133 TRP A O 1
ATOM 1082 N N . GLY A 1 134 ? -8.163 2.447 3.863 1.00 95.56 134 GLY A N 1
ATOM 1083 C CA . GLY A 1 134 ? -7.634 2.936 5.131 1.0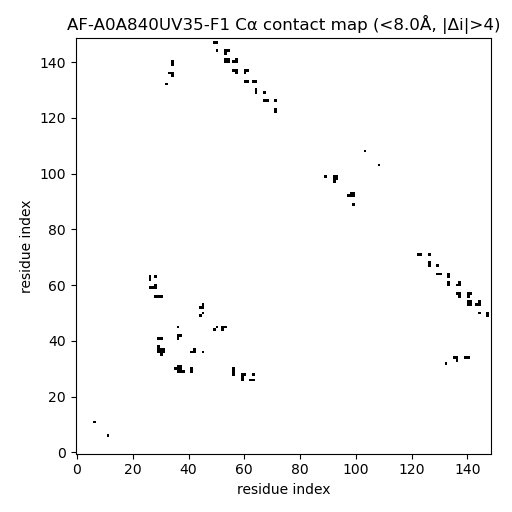0 95.56 134 GLY A CA 1
ATOM 1084 C C . GLY A 1 134 ? -8.444 4.104 5.692 1.00 95.56 134 GLY A C 1
ATOM 1085 O O . GLY A 1 134 ? -8.799 4.120 6.870 1.00 95.56 134 GLY A O 1
ATOM 1086 N N . ARG A 1 135 ? -8.858 5.053 4.843 1.00 97.44 135 ARG A N 1
ATOM 1087 C CA . ARG A 1 135 ? -9.752 6.150 5.248 1.00 97.44 135 ARG A CA 1
ATOM 1088 C C . ARG A 1 135 ? -11.107 5.624 5.735 1.00 97.44 135 ARG A C 1
ATOM 1090 O O . ARG A 1 135 ? -11.586 6.060 6.785 1.00 97.44 135 ARG A O 1
ATOM 1097 N N . LYS A 1 136 ? -11.725 4.708 4.978 1.00 96.69 136 LYS A N 1
ATOM 1098 C CA . LYS A 1 136 ? -13.022 4.086 5.306 1.00 96.69 136 LYS A CA 1
ATOM 1099 C C . LYS A 1 136 ? -12.944 3.372 6.658 1.00 96.69 136 LYS A C 1
ATOM 1101 O O . LYS A 1 136 ? -13.778 3.623 7.533 1.00 96.69 136 LYS A O 1
ATOM 1106 N N . CYS A 1 137 ? -11.930 2.534 6.851 1.00 95.25 137 CYS A N 1
ATOM 1107 C CA . CYS A 1 137 ? -11.820 1.679 8.026 1.00 95.25 137 CYS A CA 1
ATOM 1108 C C . CYS A 1 137 ? -11.334 2.417 9.269 1.00 95.25 137 CYS A C 1
ATOM 1110 O O . CYS A 1 137 ? -11.865 2.165 10.349 1.00 95.25 137 CYS A O 1
ATOM 1112 N N . THR A 1 138 ? -10.465 3.421 9.142 1.00 96.88 138 THR A N 1
ATOM 1113 C CA . THR A 1 138 ? -10.125 4.293 10.275 1.00 96.88 138 THR A CA 1
ATOM 1114 C C . THR A 1 138 ? -11.351 5.065 10.766 1.00 96.88 138 THR A C 1
ATOM 1116 O O . THR A 1 138 ? -11.582 5.167 11.972 1.00 96.88 138 THR A O 1
ATOM 1119 N N . ALA A 1 139 ? -12.194 5.576 9.859 1.00 96.94 139 ALA A N 1
ATOM 1120 C CA . ALA A 1 139 ? -13.447 6.231 10.242 1.00 96.94 139 ALA A CA 1
ATOM 1121 C C . ALA A 1 139 ? -14.446 5.255 10.890 1.00 96.94 139 ALA A C 1
ATOM 1123 O O . ALA A 1 139 ? -15.196 5.631 11.792 1.00 96.94 139 ALA A O 1
ATOM 1124 N N . TYR A 1 140 ? -14.478 4.000 10.444 1.00 96.19 140 TYR A N 1
ATOM 1125 C CA . TYR A 1 140 ? -15.284 2.953 11.069 1.00 96.19 140 TYR A CA 1
ATOM 1126 C C . TYR A 1 140 ? -14.793 2.612 12.485 1.00 96.19 140 TYR A C 1
ATOM 1128 O O . TYR A 1 140 ? -15.583 2.667 13.426 1.00 96.19 140 TYR A O 1
ATOM 1136 N N . ALA A 1 141 ? -13.493 2.368 12.661 1.00 95.44 141 ALA A N 1
ATOM 1137 C CA . ALA A 1 141 ? -12.889 2.064 13.957 1.00 95.44 141 ALA A CA 1
ATOM 1138 C C . ALA A 1 141 ? -13.099 3.200 14.974 1.00 95.44 141 ALA A C 1
ATOM 1140 O O . ALA A 1 141 ? -13.493 2.950 16.112 1.00 95.44 141 ALA A O 1
ATOM 1141 N N . LYS A 1 142 ? -12.945 4.464 14.551 1.00 95.88 142 LYS A N 1
ATOM 1142 C CA . LYS A 1 142 ? -13.244 5.636 15.396 1.00 95.88 142 LYS A CA 1
ATOM 1143 C C . LYS A 1 142 ? -14.707 5.678 15.846 1.00 95.88 142 LYS A C 1
ATOM 1145 O O . LYS A 1 142 ? -14.973 5.957 17.011 1.00 95.88 142 LYS A O 1
ATOM 1150 N N . ARG A 1 143 ? -15.653 5.359 14.953 1.00 96.19 143 ARG A N 1
ATOM 1151 C CA . ARG A 1 143 ? -17.081 5.267 15.306 1.00 96.19 143 ARG A CA 1
ATOM 1152 C C . ARG A 1 143 ? -17.341 4.159 16.324 1.00 96.19 143 ARG A C 1
ATOM 1154 O O . ARG A 1 143 ? -18.077 4.384 17.279 1.00 96.19 143 ARG A O 1
ATOM 1161 N N . LYS A 1 144 ? -16.713 2.994 16.160 1.00 95.12 144 LYS A N 1
ATOM 1162 C CA . LYS A 1 144 ? -16.817 1.891 17.125 1.00 95.12 144 LYS A CA 1
ATOM 1163 C C . LYS A 1 144 ? -16.269 2.276 18.493 1.00 95.12 144 LYS A C 1
ATOM 1165 O O . LYS A 1 144 ? -16.942 2.038 19.485 1.00 95.12 144 LYS A O 1
ATOM 1170 N N . LEU A 1 145 ? -15.118 2.944 18.550 1.00 94.19 145 LEU A N 1
ATOM 1171 C CA . LEU A 1 145 ? -14.569 3.456 19.808 1.00 94.19 145 LEU A CA 1
ATOM 1172 C C . LEU A 1 145 ? -15.516 4.435 20.500 1.00 94.19 145 LEU A C 1
ATOM 1174 O O . LEU A 1 145 ? -15.777 4.260 21.682 1.00 94.19 145 LEU A O 1
ATOM 1178 N N . SER A 1 146 ? -16.093 5.393 19.768 1.00 94.50 146 SER A N 1
ATOM 1179 C CA . SER A 1 146 ? -17.039 6.353 20.357 1.00 94.50 146 SER A CA 1
ATOM 1180 C C . SER A 1 146 ? -18.332 5.721 20.887 1.00 94.50 146 SER A C 1
ATOM 1182 O O . SER A 1 146 ? -19.018 6.333 21.689 1.00 94.50 146 SER A O 1
ATOM 1184 N N . GLN A 1 147 ? -18.689 4.515 20.429 1.00 94.75 147 GLN A N 1
ATOM 1185 C CA . GLN A 1 147 ? -19.848 3.767 20.934 1.00 94.75 147 GLN A CA 1
ATOM 1186 C C . GLN A 1 147 ? -19.532 2.969 22.209 1.00 94.75 147 GLN A C 1
ATOM 1188 O O . GLN A 1 147 ? -20.446 2.436 22.833 1.00 94.75 147 GLN A O 1
ATOM 1193 N N . LEU A 1 148 ? -18.249 2.833 22.550 1.00 91.25 148 LEU A N 1
ATOM 1194 C CA . LEU A 1 148 ? -17.743 2.081 23.701 1.00 91.25 148 LEU A CA 1
ATOM 1195 C C . LEU A 1 148 ? -17.283 2.999 24.848 1.00 91.25 148 LEU A C 1
ATOM 1197 O O . LEU A 1 148 ? -16.818 2.497 25.875 1.00 91.25 148 LEU A O 1
ATOM 1201 N N . GLU A 1 149 ? -17.341 4.316 24.645 1.00 76.12 149 GLU A N 1
ATOM 1202 C CA . GLU A 1 149 ? -17.111 5.365 25.649 1.00 76.12 149 GLU A CA 1
ATOM 1203 C C . GLU A 1 149 ? -18.427 5.786 26.303 1.00 76.12 149 GLU A C 1
ATOM 1205 O O . GLU A 1 149 ? -18.399 5.976 27.540 1.00 76.12 149 GLU A O 1
#

Radius of gyration: 25.46 Å; Cα contacts (8 Å, |Δi|>4): 74; chains: 1; bounding box: 53×51×61 Å

Sequence (149 aa):
MKIKLSVPGRLLITIVLLTVIYPGHILAVDLGPECEPSGLVAKGKEAWNPKEFWKTQIKEIEEYVEGQKTDFRLSMIERRRGKINQRLDDEEMKAMSIDNEQYSNPEADRFLAEADRELLQIERGILNEAIEWGRKCTAYAKRKLSQLE

Solvent-accessible surface area (backbone atoms only — not comparable to full-atom values): 8427 Å² total; per-residue (Å²): 139,81,85,78,84,78,73,56,69,67,59,57,51,50,52,53,50,48,61,72,62,51,74,68,81,69,83,70,60,49,51,42,99,85,54,44,59,42,63,71,65,35,44,49,44,37,74,75,40,46,64,63,39,33,56,48,48,43,55,44,39,52,52,48,38,53,48,44,53,48,52,55,52,48,53,55,50,52,54,51,50,52,57,50,51,53,53,51,52,54,51,51,38,53,74,70,69,49,71,61,76,82,75,61,52,71,67,59,53,51,51,52,54,51,50,53,50,52,51,52,50,50,55,50,47,54,40,49,51,42,49,51,50,34,55,55,32,42,56,49,29,53,51,55,43,66,75,73,110

Mean predicted aligned error: 11.42 Å

Secondary structure (DSSP, 8-state):
--------HHHHHHHHHHHHH--------SB-TTSSBPHHHHHHHHHH-HHHHHHHHHHHHHHHHHHHHHHHHHHHHHHHHHHHHHHHHHHHHHHTT--GGGT--HHHHHHHHHHHHHHHHHHHHHHHHHHHHHHHHHHHHHHHHHT--

pLDDT: mean 81.41, std 17.23, range [35.41, 97.44]

Nearest PDB structures (foldseek):
  8i4w-assembly1_B  TM=6.399E-01  e=6.834E+00  Saccharomyces cerevisiae S288C
  8am0-assembly1_B  TM=3.828E-01  e=3.203E+00  Homo sapiens
  4jps-assembly1_B  TM=3.763E-01  e=3.395E+00  Homo sapiens
  5fi4-assembly1_B  TM=3.872E-01  e=6.447E+00  Homo sapiens

Foldseek 3Di:
DDDPPPPPVVVVVVVVVCVVPPPPPPLPQLADLQLDGDDDVLVVCCVVPVQVSLVVNLVSLVVQLVVLVVVLVVVVVVVVVVVVVVVVVVVVCVVVVNPCVVVDDVVVVVVVVVVVVVVNVVSVVVSVSSVVSSVSNSVVSVVSNVVVD

Organism: NCBI:txid1506996